Protein AF-A0A7X8BFC5-F1 (afdb_monomer_lite)

Structure (mmCIF, N/CA/C/O backbone):
data_AF-A0A7X8BFC5-F1
#
_entry.id   AF-A0A7X8BFC5-F1
#
loop_
_atom_site.group_PDB
_atom_site.id
_atom_site.type_symbol
_atom_site.label_atom_id
_atom_site.label_alt_id
_atom_site.label_comp_id
_atom_site.label_asym_id
_atom_site.label_entity_id
_atom_site.label_seq_id
_atom_site.pdbx_PDB_ins_code
_atom_site.Cartn_x
_atom_site.Cartn_y
_atom_site.Cartn_z
_atom_site.occupancy
_atom_site.B_iso_or_equiv
_atom_site.auth_seq_id
_atom_site.auth_comp_id
_atom_site.auth_asym_id
_atom_site.auth_atom_id
_atom_site.pdbx_PDB_model_num
ATOM 1 N N . MET A 1 1 ? 19.603 38.661 -36.038 1.00 38.50 1 MET A N 1
ATOM 2 C CA . MET A 1 1 ? 18.193 38.473 -35.642 1.00 38.50 1 MET A CA 1
ATOM 3 C C . MET A 1 1 ? 17.933 36.976 -35.618 1.00 38.50 1 MET A C 1
ATOM 5 O O . MET A 1 1 ? 17.903 36.375 -36.681 1.00 38.50 1 MET A O 1
ATOM 9 N N . ILE A 1 2 ? 17.882 36.360 -34.436 1.00 46.31 2 ILE A N 1
ATOM 10 C CA . ILE A 1 2 ? 17.604 34.924 -34.281 1.00 46.31 2 ILE A CA 1
ATOM 11 C C . ILE A 1 2 ? 16.114 34.820 -33.966 1.00 46.31 2 ILE A C 1
ATOM 13 O O . ILE A 1 2 ? 15.677 35.293 -32.920 1.00 46.31 2 ILE A O 1
ATOM 17 N N . GLY A 1 3 ? 15.336 34.300 -34.915 1.00 51.25 3 GLY A N 1
ATOM 18 C CA . GLY A 1 3 ? 13.912 34.051 -34.727 1.00 51.25 3 GLY A CA 1
ATOM 19 C C . GLY A 1 3 ? 13.717 32.954 -33.687 1.00 51.25 3 GLY A C 1
ATOM 20 O O . GLY A 1 3 ? 14.130 31.819 -33.900 1.00 51.25 3 GLY A O 1
ATOM 21 N N . SER A 1 4 ? 13.116 33.299 -32.553 1.00 60.28 4 SER A N 1
ATOM 22 C CA . SER A 1 4 ? 12.624 32.327 -31.581 1.00 60.28 4 SER A CA 1
ATOM 23 C C . SER A 1 4 ? 11.436 31.584 -32.194 1.00 60.28 4 SER A C 1
ATOM 25 O O . SER A 1 4 ? 10.364 32.174 -32.355 1.00 60.28 4 SER A O 1
ATOM 27 N N . GLU A 1 5 ? 11.616 30.314 -32.554 1.00 63.66 5 GLU A N 1
ATOM 28 C CA . GLU A 1 5 ? 10.493 29.466 -32.950 1.00 63.66 5 GLU A CA 1
ATOM 29 C C . GLU A 1 5 ? 9.477 29.382 -31.796 1.00 63.66 5 GLU A C 1
ATOM 31 O O . GLU A 1 5 ? 9.871 29.260 -30.628 1.00 63.66 5 GLU A O 1
ATOM 36 N N . PRO A 1 6 ? 8.165 29.465 -32.072 1.00 62.44 6 PRO A N 1
ATOM 37 C CA . PRO A 1 6 ? 7.162 29.308 -31.034 1.00 62.44 6 PRO A CA 1
ATOM 38 C C . PRO A 1 6 ? 7.191 27.863 -30.525 1.00 62.44 6 PRO A C 1
ATOM 40 O O . PRO A 1 6 ? 6.956 26.925 -31.281 1.00 62.44 6 PRO A O 1
ATOM 43 N N . ILE A 1 7 ? 7.441 27.685 -29.226 1.00 63.66 7 ILE A N 1
ATOM 44 C CA . ILE A 1 7 ? 7.294 26.406 -28.515 1.00 63.66 7 ILE A CA 1
ATOM 45 C C . ILE A 1 7 ? 5.889 25.839 -28.771 1.00 63.66 7 ILE A C 1
ATOM 47 O O . ILE A 1 7 ? 4.904 26.255 -28.155 1.00 63.66 7 ILE A O 1
ATOM 51 N N . THR A 1 8 ? 5.782 24.885 -29.696 1.00 59.97 8 THR A N 1
ATOM 52 C CA . THR A 1 8 ? 4.545 24.158 -29.994 1.00 59.97 8 THR A CA 1
ATOM 53 C C . THR A 1 8 ? 4.053 23.457 -28.732 1.00 59.97 8 THR A C 1
ATOM 55 O O . THR A 1 8 ? 4.696 22.546 -28.212 1.00 59.97 8 THR A O 1
ATOM 58 N N . LYS A 1 9 ? 2.894 23.880 -28.216 1.00 52.22 9 LYS A N 1
ATOM 59 C CA . LYS A 1 9 ? 2.244 23.251 -27.058 1.00 52.22 9 LYS A CA 1
ATOM 60 C C . LYS A 1 9 ? 1.966 21.774 -27.394 1.00 52.22 9 LYS A C 1
ATOM 62 O O . LYS A 1 9 ? 1.220 21.497 -28.331 1.00 52.22 9 LYS A O 1
ATOM 67 N N . CYS A 1 10 ? 2.531 20.824 -26.640 1.00 55.50 10 CYS A N 1
ATOM 68 C CA . CYS A 1 10 ? 2.225 19.396 -26.807 1.00 55.50 10 CYS A CA 1
ATOM 69 C C . CYS A 1 10 ? 0.702 19.160 -26.771 1.00 55.50 10 CYS A C 1
ATOM 71 O O . CYS A 1 10 ? 0.040 19.499 -25.788 1.00 55.50 10 CYS A O 1
ATOM 73 N N . ARG A 1 11 ? 0.154 18.543 -27.829 1.00 54.78 11 ARG A N 1
ATOM 74 C CA . ARG A 1 11 ? -1.294 18.392 -28.108 1.00 54.78 11 ARG A CA 1
ATOM 75 C C . ARG A 1 11 ? -2.103 17.677 -27.011 1.00 54.78 11 ARG A C 1
ATOM 77 O O . ARG A 1 11 ? -3.323 17.791 -26.967 1.00 54.78 11 ARG A O 1
ATOM 84 N N . TRP A 1 12 ? -1.435 16.967 -26.107 1.00 56.16 12 TRP A N 1
ATOM 85 C CA . TRP A 1 12 ? -2.047 16.222 -25.000 1.00 56.16 12 TRP A CA 1
ATOM 86 C C . TRP A 1 12 ? -2.281 17.069 -23.739 1.00 56.16 12 TRP A C 1
ATOM 88 O O . TRP A 1 12 ? -2.982 16.641 -22.823 1.00 56.16 12 TRP A O 1
ATOM 98 N N . LYS A 1 13 ? -1.737 18.293 -23.688 1.00 48.84 13 LYS A N 1
ATOM 99 C CA . LYS A 1 13 ? -1.886 19.217 -22.558 1.00 48.84 13 LYS A CA 1
ATOM 100 C C . LYS A 1 13 ? -3.200 19.999 -22.672 1.00 48.84 13 LYS A C 1
ATOM 102 O O . LYS A 1 13 ? -3.222 21.168 -23.039 1.00 48.84 13 LYS A O 1
ATOM 107 N N . SER A 1 14 ? -4.311 19.326 -22.386 1.00 58.66 14 SER A N 1
ATOM 108 C CA . SER A 1 14 ? -5.609 19.965 -22.137 1.00 58.66 14 SER A CA 1
ATOM 109 C C . SER A 1 14 ? -5.791 20.140 -20.629 1.00 58.66 14 SER A C 1
ATOM 111 O O . SER A 1 14 ? -5.913 19.150 -19.911 1.00 58.66 14 SER A O 1
ATOM 113 N N . ASP A 1 15 ? -5.849 21.387 -20.164 1.00 65.44 15 ASP A N 1
ATOM 114 C CA . ASP A 1 15 ? -5.749 21.796 -18.751 1.00 65.44 15 ASP A CA 1
ATOM 115 C C . ASP A 1 15 ? -6.973 21.470 -17.861 1.00 65.44 15 ASP A C 1
ATOM 117 O O . ASP A 1 15 ? -7.002 21.844 -16.690 1.00 65.44 15 ASP A O 1
ATOM 121 N N . SER A 1 16 ? -7.975 20.739 -18.361 1.00 77.31 16 SER A N 1
ATOM 122 C CA . SER A 1 16 ? -9.148 20.357 -17.562 1.00 77.31 16 SER A CA 1
ATOM 123 C C . SER A 1 16 ? -8.779 19.373 -16.442 1.00 77.31 16 SER A C 1
ATOM 125 O O . SER A 1 16 ? -8.347 18.246 -16.704 1.00 77.31 16 SER A O 1
ATOM 127 N N . LEU A 1 17 ? -9.009 19.780 -15.188 1.00 77.69 17 LEU A N 1
ATOM 128 C CA . LEU A 1 17 ? -8.875 18.935 -13.992 1.00 77.69 17 LEU A CA 1
ATOM 129 C C . LEU A 1 17 ? -9.669 17.629 -14.115 1.00 77.69 17 LEU A C 1
ATOM 131 O O . LEU A 1 17 ? -9.180 16.578 -13.708 1.00 77.69 17 LEU A O 1
ATOM 135 N N . ALA A 1 18 ? -10.839 17.672 -14.758 1.00 78.25 18 ALA A N 1
ATOM 136 C CA . ALA A 1 18 ? -11.656 16.488 -14.996 1.00 78.25 18 ALA A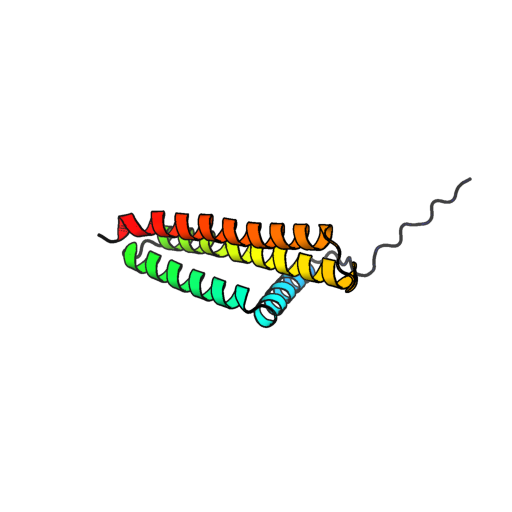 CA 1
ATOM 137 C C . ALA A 1 18 ? -10.933 15.463 -15.882 1.00 78.25 18 ALA A C 1
ATOM 139 O O . ALA A 1 18 ? -10.971 14.270 -15.600 1.00 78.25 18 ALA A O 1
ATOM 140 N N . ARG A 1 19 ? -10.203 15.911 -16.912 1.00 74.81 19 ARG A N 1
ATOM 141 C CA . ARG A 1 19 ? -9.423 15.005 -17.769 1.00 74.81 19 ARG A CA 1
ATOM 142 C C . ARG A 1 19 ? -8.239 14.399 -17.019 1.00 74.81 19 ARG A C 1
ATOM 144 O O . ARG A 1 19 ? -7.964 13.220 -17.195 1.00 74.81 19 ARG A O 1
ATOM 151 N N . LYS A 1 20 ? -7.572 15.175 -16.156 1.00 79.94 20 LYS A N 1
ATOM 152 C CA . LYS A 1 20 ? -6.504 14.654 -15.285 1.00 79.94 20 LYS A CA 1
ATOM 153 C C . LYS A 1 20 ? -7.043 13.579 -14.338 1.00 79.94 20 LYS A C 1
ATOM 155 O O . LYS A 1 20 ? -6.447 12.516 -14.250 1.00 79.94 20 LYS A O 1
ATOM 160 N N . PHE A 1 21 ? -8.201 13.818 -13.724 1.00 80.31 21 PHE A N 1
ATOM 161 C CA . PHE A 1 21 ? -8.860 12.854 -12.842 1.00 80.31 21 PHE A CA 1
ATOM 162 C C . PHE A 1 21 ? -9.279 11.571 -13.578 1.00 80.31 21 PHE A C 1
ATOM 164 O O . PHE A 1 21 ? -8.976 10.473 -13.121 1.00 80.31 21 PHE A O 1
ATOM 171 N N . VAL A 1 22 ? -9.897 11.694 -14.759 1.00 79.94 22 VAL A N 1
ATOM 172 C CA . VAL A 1 22 ? -10.257 10.541 -15.606 1.00 79.94 22 VAL A CA 1
ATOM 173 C C . VAL A 1 22 ? -9.015 9.759 -16.039 1.00 79.94 22 VAL A C 1
ATOM 175 O O . VAL A 1 22 ? -9.029 8.532 -16.014 1.00 79.94 22 VAL A O 1
ATOM 178 N N . ASN A 1 23 ? -7.920 10.442 -16.379 1.00 78.38 23 ASN A N 1
ATOM 179 C CA . ASN A 1 23 ? -6.659 9.780 -16.709 1.00 78.38 23 ASN A CA 1
ATOM 180 C C . ASN A 1 23 ? -6.077 9.024 -15.505 1.00 78.38 23 ASN A C 1
ATOM 182 O O . ASN A 1 23 ? -5.631 7.894 -15.678 1.00 78.38 23 ASN A O 1
ATOM 186 N N . SER A 1 24 ? -6.120 9.597 -14.297 1.00 79.75 24 SER A N 1
ATOM 187 C CA . SER A 1 24 ? -5.706 8.908 -13.067 1.00 79.75 24 SER A CA 1
ATOM 188 C C . SER A 1 24 ? -6.558 7.666 -12.787 1.00 79.75 24 SER A C 1
ATOM 190 O O . SER A 1 24 ? -6.007 6.614 -12.477 1.00 79.75 24 SER A O 1
ATOM 192 N N . LEU A 1 25 ? -7.884 7.755 -12.950 1.00 76.94 25 LEU A N 1
ATOM 193 C CA . LEU A 1 25 ? -8.791 6.611 -12.791 1.00 76.94 25 LEU A CA 1
ATOM 194 C C . LEU A 1 25 ? -8.529 5.515 -13.828 1.00 76.94 25 LEU A C 1
ATOM 196 O O . LEU A 1 25 ? -8.534 4.335 -13.490 1.00 76.94 25 LEU A O 1
ATOM 200 N N . ASN A 1 26 ? -8.274 5.897 -15.080 1.00 78.94 26 ASN A N 1
ATOM 201 C CA . ASN A 1 26 ? -7.901 4.949 -16.124 1.00 78.94 26 ASN A CA 1
ATOM 202 C C . ASN A 1 26 ? -6.555 4.287 -15.818 1.00 78.94 26 ASN A C 1
ATOM 204 O O . ASN A 1 26 ? -6.442 3.079 -15.980 1.00 78.94 26 ASN A O 1
ATOM 208 N N . GLY A 1 27 ? -5.568 5.042 -15.326 1.00 75.88 27 GLY A N 1
ATOM 209 C CA . GLY A 1 27 ? -4.284 4.496 -14.882 1.00 75.88 27 GLY A CA 1
ATOM 210 C C . GLY A 1 27 ? -4.450 3.473 -13.759 1.00 75.88 27 GLY A C 1
ATOM 211 O O . GLY A 1 27 ? -3.932 2.365 -13.866 1.00 75.88 27 GLY A O 1
ATOM 212 N N . LEU A 1 28 ? -5.251 3.799 -12.739 1.00 73.19 28 LEU A N 1
ATOM 213 C CA . LEU A 1 28 ? -5.556 2.886 -11.636 1.00 73.19 28 LEU A CA 1
ATOM 214 C C . LEU A 1 28 ? -6.283 1.626 -12.124 1.00 73.19 28 LEU A C 1
ATOM 216 O O . LEU A 1 28 ? -5.942 0.522 -11.712 1.00 73.19 28 LEU A O 1
ATOM 220 N N . ARG A 1 29 ? -7.251 1.777 -13.037 1.00 75.19 29 ARG A N 1
ATOM 221 C CA . ARG A 1 29 ? -7.968 0.650 -13.641 1.00 75.19 29 ARG A CA 1
ATOM 222 C C . ARG A 1 29 ? -7.018 -0.254 -14.421 1.00 75.19 29 ARG A C 1
ATOM 224 O O . ARG A 1 29 ? -7.046 -1.460 -14.220 1.00 75.19 29 ARG A O 1
ATOM 231 N N . THR A 1 30 ? -6.193 0.306 -15.300 1.00 72.81 30 THR A N 1
ATOM 232 C CA . THR A 1 30 ? -5.234 -0.471 -16.094 1.00 72.81 30 THR A CA 1
ATOM 233 C C . THR A 1 30 ? -4.271 -1.224 -15.187 1.00 72.81 30 THR A C 1
ATOM 235 O O . THR A 1 30 ? -4.129 -2.431 -15.344 1.00 72.81 30 THR A O 1
ATOM 238 N N . ALA A 1 31 ? -3.693 -0.551 -14.190 1.00 69.69 31 ALA A N 1
ATOM 239 C CA . ALA A 1 31 ? -2.790 -1.183 -13.237 1.00 69.69 31 ALA A CA 1
ATOM 240 C C . ALA A 1 31 ? -3.484 -2.333 -12.478 1.00 69.69 31 ALA A C 1
ATOM 242 O O . ALA A 1 31 ? -2.941 -3.428 -12.398 1.00 69.69 31 ALA A O 1
ATOM 243 N N . PHE A 1 32 ? -4.731 -2.142 -12.030 1.00 65.75 32 PHE A N 1
ATOM 244 C CA . PHE A 1 32 ? -5.509 -3.175 -11.331 1.00 65.75 32 PHE A CA 1
ATOM 245 C C . PHE A 1 32 ? -5.778 -4.437 -12.172 1.00 65.75 32 PHE A C 1
ATOM 247 O O . PHE A 1 32 ? -5.882 -5.529 -11.620 1.00 65.75 32 PHE A O 1
ATOM 254 N N . PHE A 1 33 ? -5.921 -4.306 -13.495 1.00 60.72 33 PHE A N 1
ATOM 255 C CA . PHE A 1 33 ? -6.169 -5.447 -14.386 1.00 60.72 33 PHE A CA 1
ATOM 256 C C . PHE A 1 33 ? -4.896 -6.071 -14.963 1.00 60.72 33 PHE A C 1
ATOM 258 O O . PHE A 1 33 ? -4.930 -7.242 -15.336 1.00 60.72 33 PHE A O 1
ATOM 265 N N . MET A 1 34 ? -3.802 -5.313 -15.070 1.00 64.19 34 MET A N 1
ATOM 266 C CA . MET A 1 34 ? -2.531 -5.827 -15.585 1.00 64.19 34 MET A CA 1
ATOM 267 C C . MET A 1 34 ? -1.696 -6.495 -14.492 1.00 64.19 34 MET A C 1
ATOM 269 O O . MET A 1 34 ? -1.073 -7.517 -14.760 1.00 64.19 34 MET A O 1
ATOM 273 N N . GLU A 1 35 ? -1.748 -5.984 -13.258 1.00 67.81 35 GLU A N 1
ATOM 274 C CA . GLU A 1 35 ? -0.889 -6.446 -12.171 1.00 67.81 35 GLU A CA 1
ATOM 275 C C . GLU A 1 35 ? -1.648 -7.232 -11.105 1.00 67.81 35 GLU A C 1
ATOM 277 O O . GLU A 1 35 ? -2.506 -6.718 -10.382 1.00 67.81 35 GLU A O 1
ATOM 282 N N . THR A 1 36 ? -1.262 -8.499 -10.931 1.00 73.31 36 THR A N 1
ATOM 283 C CA . THR A 1 36 ? -1.794 -9.338 -9.842 1.00 73.31 36 THR A CA 1
ATOM 284 C C . THR A 1 36 ? -1.394 -8.826 -8.453 1.00 73.31 36 THR A C 1
ATOM 286 O O . THR A 1 36 ? -2.080 -9.127 -7.471 1.00 73.31 36 THR A O 1
ATOM 289 N N . ALA A 1 37 ? -0.318 -8.039 -8.358 1.00 73.38 37 ALA A N 1
ATOM 290 C CA . ALA A 1 37 ? 0.179 -7.460 -7.115 1.00 73.38 37 ALA A CA 1
ATOM 291 C C . ALA A 1 37 ? -0.808 -6.449 -6.509 1.00 73.38 37 ALA A C 1
ATOM 293 O O . ALA A 1 37 ? -1.155 -6.564 -5.335 1.00 73.38 37 ALA A O 1
ATOM 294 N N . ILE A 1 38 ? -1.384 -5.556 -7.321 1.00 75.00 38 ILE A N 1
ATOM 295 C CA . ILE A 1 38 ? -2.349 -4.548 -6.850 1.00 75.00 38 ILE A CA 1
ATOM 296 C C . ILE A 1 38 ? -3.617 -5.210 -6.294 1.00 75.00 38 ILE A C 1
ATOM 298 O O . ILE A 1 38 ? -4.148 -4.789 -5.263 1.00 75.00 38 ILE A O 1
ATOM 302 N N . ALA A 1 39 ? -4.089 -6.288 -6.926 1.00 80.19 39 ALA A N 1
ATOM 303 C CA . ALA A 1 39 ? -5.215 -7.060 -6.409 1.00 80.19 39 ALA A CA 1
ATOM 304 C C . ALA A 1 39 ? -4.897 -7.676 -5.033 1.00 80.19 39 ALA A C 1
ATOM 306 O O . ALA A 1 39 ? -5.718 -7.593 -4.116 1.00 80.19 39 ALA A O 1
ATOM 307 N N . ARG A 1 40 ? -3.694 -8.238 -4.853 1.00 83.88 40 ARG A N 1
ATOM 308 C CA . ARG A 1 40 ? -3.251 -8.799 -3.564 1.00 83.88 40 ARG A CA 1
ATOM 309 C C . ARG A 1 40 ? -3.178 -7.732 -2.479 1.00 83.88 40 ARG A C 1
ATOM 311 O O . ARG A 1 40 ? -3.729 -7.931 -1.399 1.00 83.88 40 ARG A O 1
ATOM 318 N N . GLU A 1 41 ? -2.573 -6.591 -2.777 1.00 85.44 41 GLU A N 1
ATOM 319 C CA . GLU A 1 41 ? -2.473 -5.490 -1.821 1.00 85.44 41 GLU A CA 1
ATOM 320 C C . GLU A 1 41 ? -3.845 -4.914 -1.464 1.00 85.44 41 GLU A C 1
ATOM 322 O O . GLU A 1 41 ? -4.092 -4.596 -0.302 1.00 85.44 41 GLU A O 1
ATOM 327 N N . SER A 1 42 ? -4.778 -4.863 -2.423 1.00 85.56 42 SER A N 1
ATOM 328 C CA . SER A 1 42 ? -6.161 -4.438 -2.167 1.00 85.56 42 SER A CA 1
ATOM 329 C C . SER A 1 42 ? -6.891 -5.379 -1.220 1.00 85.56 42 SER A C 1
ATOM 331 O O . SER A 1 42 ? -7.545 -4.924 -0.281 1.00 85.56 42 SER A O 1
ATOM 333 N N . ALA A 1 43 ? -6.716 -6.689 -1.403 1.00 87.94 43 ALA A N 1
ATOM 334 C CA . ALA A 1 43 ? -7.281 -7.686 -0.510 1.00 87.94 43 ALA A CA 1
ATOM 335 C C . ALA A 1 43 ? -6.684 -7.558 0.901 1.00 87.94 43 ALA A C 1
ATOM 337 O O . ALA A 1 43 ? -7.432 -7.533 1.878 1.00 87.94 43 ALA A O 1
ATOM 338 N N . CYS A 1 44 ? -5.362 -7.397 1.019 1.00 88.62 44 CYS A N 1
ATOM 339 C CA . CYS A 1 44 ? -4.702 -7.171 2.306 1.00 88.62 44 CYS A CA 1
ATOM 340 C C . CYS A 1 44 ? -5.185 -5.887 2.994 1.00 88.62 44 CYS A C 1
ATOM 342 O O . CYS A 1 44 ? -5.472 -5.917 4.190 1.00 88.62 44 CYS A O 1
ATOM 344 N N . ALA A 1 45 ? -5.340 -4.786 2.253 1.00 90.44 45 ALA A N 1
ATOM 345 C CA . ALA A 1 45 ? -5.858 -3.528 2.782 1.00 90.44 45 ALA A CA 1
ATOM 346 C C . ALA A 1 45 ? -7.276 -3.682 3.349 1.00 90.44 45 ALA A C 1
ATOM 348 O O . ALA A 1 45 ? -7.562 -3.211 4.454 1.00 90.44 45 ALA A O 1
ATOM 349 N N . VAL A 1 46 ? -8.156 -4.384 2.627 1.00 92.62 46 VAL A N 1
ATOM 350 C CA . VAL A 1 46 ? -9.522 -4.678 3.085 1.00 92.62 46 VAL A CA 1
ATOM 351 C C . VAL A 1 46 ? -9.492 -5.528 4.354 1.00 92.62 46 VAL A C 1
ATOM 353 O O . VAL A 1 46 ? -10.124 -5.163 5.344 1.00 92.62 46 VAL A O 1
ATOM 356 N N . VAL A 1 47 ? -8.715 -6.615 4.366 1.00 94.00 47 VAL A N 1
ATOM 357 C CA . VAL A 1 47 ? -8.608 -7.518 5.524 1.00 94.00 47 VAL A CA 1
ATOM 358 C C . VAL A 1 47 ? -8.091 -6.781 6.761 1.00 94.00 47 VAL A C 1
ATOM 360 O O . VAL A 1 47 ? -8.711 -6.868 7.820 1.00 94.00 47 VAL A O 1
ATOM 363 N N . LEU A 1 48 ? -7.004 -6.013 6.641 1.00 92.38 48 LEU A N 1
ATOM 364 C CA . LEU A 1 48 ? -6.443 -5.240 7.755 1.00 92.38 48 LEU A CA 1
ATOM 365 C C . LEU A 1 48 ? -7.425 -4.188 8.274 1.00 92.38 48 LEU A C 1
ATOM 367 O O . LEU A 1 48 ? -7.566 -4.026 9.485 1.00 92.38 48 LEU A O 1
ATOM 371 N N . THR A 1 49 ? -8.146 -3.510 7.381 1.00 92.31 49 THR A N 1
ATOM 372 C CA . THR A 1 49 ? -9.154 -2.513 7.769 1.00 92.31 49 THR A CA 1
ATOM 373 C C . THR A 1 49 ? -10.324 -3.160 8.515 1.00 92.31 49 THR A C 1
ATOM 375 O O . THR A 1 49 ? -10.751 -2.652 9.552 1.00 92.31 49 THR A O 1
ATOM 378 N N . CYS A 1 50 ? -10.817 -4.313 8.050 1.00 93.19 50 CYS A N 1
ATOM 379 C CA . CYS A 1 50 ? -11.856 -5.073 8.748 1.00 93.19 50 CYS A CA 1
ATOM 380 C C . CYS A 1 50 ? -11.383 -5.562 10.126 1.00 93.19 50 CYS A C 1
ATOM 382 O O . CYS A 1 50 ? -12.125 -5.450 11.103 1.00 93.19 50 CYS A O 1
ATOM 384 N N . LEU A 1 51 ? -10.142 -6.047 10.226 1.00 93.25 51 LEU A N 1
ATOM 385 C CA . LEU A 1 51 ? -9.535 -6.439 11.501 1.00 93.25 51 LEU A CA 1
ATOM 386 C C . LEU A 1 51 ? -9.409 -5.253 12.461 1.00 93.25 51 LEU A C 1
ATOM 388 O O . LEU A 1 51 ? -9.679 -5.403 13.649 1.00 93.25 51 LEU A O 1
ATOM 392 N N . ALA A 1 52 ? -9.053 -4.073 11.956 1.00 92.81 52 ALA A N 1
ATOM 393 C CA . ALA A 1 52 ? -8.969 -2.853 12.749 1.00 92.81 52 ALA A CA 1
ATOM 394 C C . ALA A 1 52 ? -10.336 -2.398 13.277 1.00 92.81 52 ALA A C 1
ATOM 396 O O . ALA A 1 52 ? -10.435 -2.029 14.445 1.00 92.81 52 ALA A O 1
ATOM 397 N N . LEU A 1 53 ? -11.397 -2.473 12.463 1.00 93.31 53 LEU A N 1
ATOM 398 C CA . LEU A 1 53 ? -12.769 -2.196 12.913 1.00 93.31 53 LEU A CA 1
ATOM 399 C C . LEU A 1 53 ? -13.211 -3.162 14.016 1.00 93.31 53 LEU A C 1
ATOM 401 O O . LEU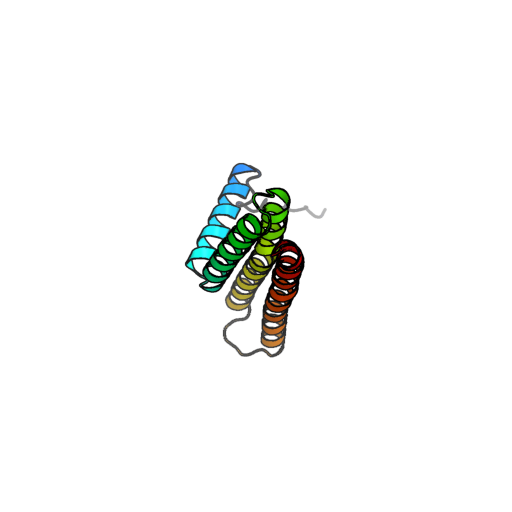 A 1 53 ? -13.812 -2.737 15.005 1.00 93.31 53 LEU A O 1
ATOM 405 N N . TYR A 1 54 ? -12.902 -4.449 13.842 1.00 92.94 54 TYR A N 1
ATOM 406 C CA . TYR A 1 54 ? -13.244 -5.492 14.803 1.00 92.94 54 TYR A CA 1
ATOM 407 C C . TYR A 1 54 ? -12.493 -5.310 16.130 1.00 92.94 54 TYR A C 1
ATOM 409 O O . TYR A 1 54 ? -13.120 -5.235 17.185 1.00 92.94 54 TYR A O 1
ATOM 417 N N . ALA A 1 55 ? -11.165 -5.164 16.081 1.00 91.69 55 ALA A N 1
ATOM 418 C CA . ALA A 1 55 ? -10.327 -4.966 17.264 1.00 91.69 55 ALA A CA 1
ATOM 419 C C . ALA A 1 55 ? -10.633 -3.638 17.973 1.00 91.69 55 ALA A C 1
ATOM 421 O O . ALA A 1 55 ? -10.726 -3.583 19.192 1.00 91.69 55 ALA A O 1
ATOM 422 N N . GLY A 1 56 ? -10.870 -2.566 17.215 1.00 90.81 56 GLY A N 1
ATOM 423 C CA . GLY A 1 56 ? -11.222 -1.254 17.756 1.00 90.81 56 GLY A CA 1
ATOM 424 C C . GLY A 1 56 ? -12.626 -1.160 18.353 1.00 90.81 56 GLY A C 1
ATOM 425 O O . GLY A 1 56 ? -13.021 -0.066 18.742 1.00 90.81 56 GLY A O 1
ATOM 426 N N . ARG A 1 57 ? -13.411 -2.252 18.388 1.00 90.94 57 ARG A N 1
ATOM 427 C CA . ARG A 1 57 ? -14.810 -2.273 18.862 1.00 90.94 57 ARG A CA 1
ATOM 428 C C . ARG A 1 57 ? -15.670 -1.158 18.242 1.00 90.94 57 ARG A C 1
ATOM 430 O O . ARG A 1 57 ? -16.512 -0.566 18.912 1.00 90.94 57 ARG A O 1
ATOM 437 N N . GLY A 1 58 ? -15.451 -0.870 16.958 1.00 82.94 58 GLY A N 1
ATOM 438 C CA . GLY A 1 58 ? -16.137 0.209 16.242 1.00 82.94 58 GLY A CA 1
ATOM 439 C C . GLY A 1 58 ? -15.426 1.569 16.245 1.00 82.94 58 GLY A C 1
ATOM 440 O O . GLY A 1 58 ? -16.015 2.538 15.768 1.00 82.94 58 GLY A O 1
ATOM 441 N N . ASP A 1 59 ? -14.177 1.670 16.718 1.00 91.69 59 ASP A N 1
ATOM 442 C CA . ASP A 1 59 ? -13.361 2.879 16.543 1.00 91.69 59 ASP A CA 1
ATOM 443 C C . ASP A 1 59 ? -13.045 3.121 15.058 1.00 91.69 59 ASP A C 1
ATOM 445 O O . ASP A 1 59 ? -12.128 2.543 14.461 1.00 91.69 59 ASP A O 1
ATOM 449 N N . PHE A 1 60 ? -13.816 4.033 14.468 1.00 92.75 60 PHE A N 1
ATOM 450 C CA . PHE A 1 60 ? -13.640 4.480 13.095 1.00 92.75 60 PHE A CA 1
ATOM 451 C C . PHE A 1 60 ? -12.235 5.037 12.834 1.00 92.75 60 PHE A C 1
ATOM 453 O O . PHE A 1 60 ? -11.679 4.810 11.761 1.00 92.75 60 PHE A O 1
ATOM 460 N N . TRP A 1 61 ? -11.630 5.745 13.792 1.00 94.75 61 TRP A N 1
ATOM 461 C CA . TRP A 1 61 ? -10.333 6.386 13.584 1.00 94.75 61 TRP A CA 1
ATOM 462 C C . TRP A 1 61 ? -9.193 5.377 13.531 1.00 94.75 61 TRP A C 1
ATOM 464 O O . TRP A 1 61 ? -8.253 5.577 12.759 1.00 94.75 61 TRP A O 1
ATOM 474 N N . LEU A 1 62 ? -9.271 4.289 14.301 1.00 93.88 62 LEU A N 1
ATOM 475 C CA . LEU A 1 62 ? -8.320 3.185 14.194 1.00 93.88 62 LEU A CA 1
ATOM 476 C C . LEU A 1 62 ? -8.381 2.557 12.797 1.00 93.88 62 LEU A C 1
ATOM 478 O O . LEU A 1 62 ? -7.356 2.446 12.122 1.00 93.88 62 LEU A O 1
ATOM 482 N N . ALA A 1 63 ? -9.586 2.213 12.341 1.00 94.06 63 ALA A N 1
ATOM 483 C CA . ALA A 1 63 ? -9.790 1.632 11.020 1.00 94.06 63 ALA A CA 1
ATOM 484 C C . ALA A 1 63 ? -9.365 2.571 9.890 1.00 94.06 63 ALA A C 1
ATOM 486 O O . ALA A 1 63 ? -8.710 2.137 8.947 1.00 94.06 63 ALA A O 1
ATOM 487 N N . PHE A 1 64 ? -9.666 3.865 10.005 1.00 95.44 64 PHE A N 1
ATOM 488 C CA . PHE A 1 64 ? -9.275 4.865 9.018 1.00 95.44 64 PHE A CA 1
ATOM 489 C C . PHE A 1 64 ? -7.749 5.002 8.905 1.00 95.44 64 PHE A C 1
ATOM 491 O O . PHE A 1 64 ? -7.220 5.049 7.797 1.00 95.44 64 PHE A O 1
ATOM 498 N N . ARG A 1 65 ? -7.014 4.998 10.028 1.00 96.56 65 ARG A N 1
ATOM 499 C CA . ARG A 1 65 ? -5.537 5.022 10.017 1.00 96.56 65 ARG A CA 1
ATOM 500 C C . ARG A 1 65 ? -4.958 3.773 9.358 1.00 96.56 65 ARG A C 1
ATOM 502 O O . ARG A 1 65 ? -4.052 3.890 8.539 1.00 96.56 65 ARG A O 1
ATOM 509 N N . VAL A 1 66 ? -5.490 2.595 9.689 1.00 95.94 66 VAL A N 1
ATOM 510 C CA . VAL A 1 66 ? -5.060 1.322 9.089 1.00 95.94 66 VAL A CA 1
ATOM 511 C C . VAL A 1 66 ? -5.360 1.286 7.591 1.00 95.94 66 VAL A C 1
ATOM 513 O O . VAL A 1 66 ? -4.504 0.874 6.808 1.00 95.94 66 VAL A O 1
ATOM 516 N N . PHE A 1 67 ? -6.527 1.782 7.180 1.00 95.00 67 PHE A N 1
ATOM 517 C CA . PHE A 1 67 ? -6.889 1.919 5.774 1.00 95.00 67 PHE A CA 1
ATOM 518 C C . PHE A 1 67 ? -5.891 2.812 5.029 1.00 95.00 67 PHE A C 1
ATOM 520 O O . PHE A 1 67 ? -5.319 2.376 4.034 1.00 95.00 67 PHE A O 1
ATOM 527 N N . LEU A 1 68 ? -5.611 4.018 5.541 1.00 95.94 68 LEU A N 1
ATOM 528 C CA . LEU A 1 68 ? -4.651 4.939 4.923 1.00 95.94 68 LEU A CA 1
ATOM 529 C C . LEU A 1 68 ? -3.240 4.347 4.831 1.00 95.94 68 LEU A C 1
ATOM 531 O O . LEU A 1 68 ? -2.598 4.476 3.791 1.00 95.94 68 LEU A O 1
ATOM 535 N N . LEU A 1 69 ? -2.767 3.676 5.887 1.00 95.75 69 LEU A N 1
ATOM 536 C CA . LEU A 1 69 ? -1.477 2.983 5.862 1.00 95.75 69 LEU A CA 1
ATOM 537 C C . LEU A 1 69 ? -1.447 1.919 4.766 1.00 95.75 69 LEU A C 1
ATOM 539 O O . LEU A 1 69 ? -0.462 1.821 4.036 1.00 95.75 69 LEU A O 1
ATOM 543 N N . SER A 1 70 ? -2.532 1.162 4.603 1.00 93.06 70 SER A N 1
ATOM 544 C CA . SER A 1 70 ? -2.624 0.081 3.616 1.00 93.06 70 SER A CA 1
ATOM 545 C C . SER A 1 70 ? -2.615 0.567 2.159 1.00 93.06 70 SER A C 1
ATOM 547 O O . SER A 1 70 ? -2.371 -0.236 1.264 1.00 93.06 70 SER A O 1
ATOM 549 N N . LEU A 1 71 ? -2.830 1.865 1.905 1.00 92.56 71 LEU A N 1
ATOM 550 C CA . LEU A 1 71 ? -2.704 2.464 0.568 1.00 92.56 71 LEU A CA 1
ATOM 551 C C . LEU A 1 71 ? -1.250 2.755 0.169 1.00 92.56 71 LEU A C 1
ATOM 553 O O . LEU A 1 71 ? -0.961 2.901 -1.015 1.00 92.56 71 LEU A O 1
ATOM 557 N N . VAL A 1 72 ? -0.331 2.859 1.132 1.00 94.62 72 VAL A N 1
ATOM 558 C CA . VAL A 1 72 ? 1.088 3.152 0.870 1.00 94.62 72 VAL A CA 1
ATOM 559 C C . VAL A 1 72 ? 1.741 2.128 -0.069 1.00 94.62 72 VAL A C 1
ATOM 561 O O . VAL A 1 72 ? 2.302 2.570 -1.071 1.00 94.62 72 VAL A O 1
ATOM 564 N N . PRO A 1 73 ? 1.672 0.802 0.181 1.00 92.75 73 PRO A N 1
ATOM 565 C CA . PRO A 1 73 ? 2.267 -0.180 -0.725 1.00 92.75 73 PRO A CA 1
ATOM 566 C C . PRO A 1 73 ? 1.677 -0.089 -2.137 1.00 92.75 73 PRO A C 1
ATOM 568 O O . PRO A 1 73 ? 2.453 -0.042 -3.082 1.00 92.75 73 PRO A O 1
ATOM 571 N N . MET A 1 74 ? 0.366 0.157 -2.278 1.00 90.31 74 MET A N 1
ATOM 572 C CA . MET A 1 74 ? -0.257 0.335 -3.598 1.00 90.31 74 MET A CA 1
ATOM 573 C C . MET A 1 74 ? 0.343 1.492 -4.379 1.00 90.31 74 MET A C 1
ATOM 575 O O . MET A 1 74 ? 0.578 1.379 -5.577 1.00 90.31 74 MET A O 1
ATOM 579 N N . VAL A 1 75 ? 0.570 2.632 -3.723 1.00 92.25 75 VAL A N 1
ATOM 580 C CA . VAL A 1 75 ? 1.177 3.792 -4.385 1.00 92.25 75 VAL A CA 1
ATOM 581 C C . VAL A 1 75 ? 2.571 3.437 -4.896 1.00 92.25 75 VAL A C 1
ATOM 583 O O . VAL A 1 75 ? 2.912 3.795 -6.022 1.00 92.25 75 VAL A O 1
ATOM 586 N N . ILE A 1 76 ? 3.360 2.728 -4.089 1.00 94.50 76 ILE A N 1
ATOM 587 C CA . ILE A 1 76 ? 4.715 2.324 -4.466 1.00 94.50 76 ILE A CA 1
ATOM 588 C C . ILE A 1 76 ? 4.694 1.253 -5.563 1.00 94.50 76 ILE A C 1
ATOM 590 O O . ILE A 1 76 ? 5.493 1.346 -6.489 1.00 94.50 76 ILE A O 1
ATOM 594 N N . GLU A 1 77 ? 3.744 0.320 -5.534 1.00 91.44 77 GLU A N 1
ATOM 595 C CA . GLU A 1 77 ? 3.552 -0.694 -6.573 1.00 91.44 77 GLU A CA 1
ATOM 596 C C . GLU A 1 77 ? 3.158 -0.059 -7.913 1.00 91.44 77 GLU A C 1
ATOM 598 O O . GLU A 1 77 ? 3.763 -0.349 -8.940 1.00 91.44 77 GLU A O 1
ATOM 603 N N . LEU A 1 78 ? 2.228 0.907 -7.915 1.00 89.94 78 LEU A N 1
ATOM 604 C CA . LEU A 1 78 ? 1.888 1.665 -9.124 1.00 89.94 78 LEU A CA 1
ATOM 605 C C . LEU A 1 78 ? 3.111 2.395 -9.703 1.00 89.94 78 LEU A C 1
ATOM 607 O O . LEU A 1 78 ? 3.273 2.452 -10.925 1.00 89.94 78 LEU A O 1
ATOM 611 N N . ILE A 1 79 ? 3.964 2.964 -8.842 1.00 91.81 79 ILE A N 1
ATOM 612 C CA . ILE A 1 79 ? 5.215 3.601 -9.268 1.00 91.81 79 ILE A CA 1
ATOM 613 C C . ILE A 1 79 ? 6.162 2.552 -9.861 1.00 91.81 79 ILE A C 1
ATOM 615 O O . ILE A 1 79 ? 6.675 2.787 -10.957 1.00 91.81 79 ILE A O 1
ATOM 619 N N . ASN A 1 80 ? 6.343 1.406 -9.193 1.00 92.44 80 ASN A N 1
ATOM 620 C CA . ASN A 1 80 ? 7.164 0.289 -9.664 1.00 92.44 80 ASN A CA 1
ATOM 621 C C . ASN A 1 80 ? 6.737 -0.147 -11.072 1.00 92.44 80 ASN A C 1
ATOM 623 O O . ASN A 1 80 ? 7.520 -0.017 -12.010 1.00 92.44 80 ASN A O 1
ATOM 627 N N . THR A 1 81 ? 5.467 -0.517 -11.257 1.00 89.12 81 THR A N 1
ATOM 628 C CA . THR A 1 81 ? 4.926 -0.939 -12.558 1.00 89.12 81 THR A CA 1
ATOM 629 C C . THR A 1 81 ? 5.085 0.145 -13.624 1.00 89.12 81 THR A C 1
ATOM 631 O O . THR A 1 81 ? 5.457 -0.138 -14.761 1.00 89.12 81 THR A O 1
ATOM 634 N N . SER A 1 82 ? 4.832 1.416 -13.286 1.00 89.56 82 SER A N 1
ATOM 635 C CA . SER A 1 82 ? 4.972 2.510 -14.257 1.00 89.56 82 SER A CA 1
ATOM 636 C C . SER A 1 82 ? 6.413 2.692 -14.744 1.00 89.56 82 SER A C 1
ATOM 638 O O . SER A 1 82 ? 6.631 3.001 -15.918 1.00 89.56 82 SER A O 1
ATOM 640 N N . LEU A 1 83 ? 7.393 2.481 -13.862 1.00 90.94 83 LEU A N 1
ATOM 641 C CA . LEU A 1 83 ? 8.809 2.585 -14.189 1.00 90.94 83 LEU A CA 1
ATOM 642 C C . LEU A 1 83 ? 9.315 1.337 -14.909 1.00 90.94 83 LEU A C 1
ATOM 644 O O . LEU A 1 83 ? 10.097 1.480 -15.843 1.00 90.94 83 LEU A O 1
ATOM 648 N N . GLU A 1 84 ? 8.830 0.146 -14.563 1.00 89.38 84 GLU A N 1
ATOM 649 C CA . GLU A 1 84 ? 9.114 -1.077 -15.320 1.00 89.38 84 GLU A CA 1
ATOM 650 C C . GLU A 1 84 ? 8.633 -0.957 -16.771 1.00 89.38 84 GLU A C 1
ATOM 652 O O . GLU A 1 84 ? 9.422 -1.161 -17.692 1.00 89.38 84 GLU A O 1
ATOM 657 N N . LEU A 1 85 ? 7.397 -0.492 -16.992 1.00 88.44 85 LEU A N 1
ATOM 658 C CA . LEU A 1 85 ? 6.866 -0.232 -18.337 1.00 88.44 85 LEU A CA 1
ATOM 659 C C . LEU A 1 85 ? 7.670 0.839 -19.094 1.00 88.44 85 LEU A C 1
ATOM 661 O O . LEU A 1 85 ? 7.868 0.744 -20.311 1.00 88.44 85 LEU A O 1
ATOM 665 N N . LEU A 1 86 ? 8.138 1.879 -18.397 1.00 89.81 86 LEU A N 1
ATOM 666 C CA . LEU A 1 86 ? 8.981 2.917 -18.993 1.00 89.81 86 LEU A CA 1
ATOM 667 C C . LEU A 1 86 ? 10.340 2.352 -19.428 1.00 89.81 86 LEU A C 1
ATOM 669 O O . LEU A 1 86 ? 10.784 2.620 -20.543 1.00 89.81 86 LEU A O 1
ATOM 673 N N . ILE A 1 87 ? 10.980 1.564 -18.566 1.00 89.44 87 ILE A N 1
ATOM 674 C CA . ILE A 1 87 ? 12.269 0.923 -18.833 1.00 89.44 87 ILE A CA 1
ATOM 675 C C . ILE A 1 87 ? 12.139 -0.041 -20.016 1.00 89.44 87 ILE A C 1
ATOM 677 O O . ILE A 1 87 ? 12.907 0.062 -20.974 1.00 89.44 87 ILE A O 1
ATOM 681 N N . ASP A 1 88 ? 11.133 -0.916 -19.993 1.00 86.50 88 ASP A N 1
ATOM 682 C CA . ASP A 1 88 ? 10.928 -1.944 -21.017 1.00 86.50 88 ASP A CA 1
ATOM 683 C C . ASP A 1 88 ? 10.600 -1.340 -22.392 1.00 86.50 88 ASP A C 1
ATOM 685 O O . ASP A 1 88 ? 10.993 -1.883 -23.424 1.00 86.50 88 ASP A O 1
ATOM 689 N N . SER A 1 89 ? 9.939 -0.178 -22.425 1.00 87.56 89 SER A N 1
ATOM 690 C CA . SER A 1 89 ? 9.637 0.527 -23.678 1.00 87.56 89 SER A CA 1
ATOM 691 C C . SER A 1 89 ? 10.817 1.305 -24.276 1.00 87.56 89 SER A C 1
ATOM 693 O O . SER A 1 89 ? 10.767 1.620 -25.465 1.00 87.56 89 SER A O 1
ATOM 695 N N . HIS A 1 90 ? 11.866 1.620 -23.502 1.00 82.81 90 HIS A N 1
ATOM 696 C CA . HIS A 1 90 ? 12.958 2.505 -23.945 1.00 82.81 90 HIS A CA 1
ATOM 697 C C . HIS A 1 90 ? 14.327 1.829 -24.053 1.00 82.81 90 HIS A C 1
ATOM 699 O O . HIS A 1 90 ? 15.127 2.240 -24.890 1.00 82.81 90 HIS A O 1
ATOM 705 N N . VAL A 1 91 ? 14.626 0.831 -23.217 1.00 78.69 91 VAL A N 1
ATOM 706 C CA . VAL A 1 91 ? 15.985 0.265 -23.123 1.00 78.69 91 VAL A CA 1
ATOM 707 C C . VAL A 1 91 ? 16.167 -0.994 -23.990 1.00 78.69 91 VAL A C 1
ATOM 709 O O . VAL A 1 91 ? 17.291 -1.422 -24.234 1.00 78.69 91 VAL A O 1
ATOM 712 N N . GLY A 1 92 ? 15.086 -1.529 -24.569 1.00 65.31 92 GLY A N 1
ATOM 713 C CA . GLY A 1 92 ? 15.129 -2.737 -25.400 1.00 65.31 92 GLY A CA 1
ATOM 714 C C . GLY A 1 92 ? 15.371 -4.013 -24.582 1.00 65.31 92 GLY A C 1
ATOM 715 O O . GLY A 1 92 ? 15.466 -3.981 -23.360 1.00 65.31 92 GLY A O 1
ATOM 716 N N . THR A 1 93 ? 15.439 -5.165 -25.254 1.00 63.84 93 THR A N 1
ATOM 717 C CA . THR A 1 93 ? 15.554 -6.493 -24.612 1.00 63.84 93 THR A CA 1
ATOM 718 C C . THR A 1 93 ? 16.994 -6.927 -24.320 1.00 63.84 93 THR A C 1
ATOM 720 O O . THR A 1 93 ? 17.215 -8.051 -23.870 1.00 63.84 93 THR A O 1
ATOM 723 N N . GLU A 1 94 ? 17.982 -6.082 -24.617 1.00 74.50 94 GLU A N 1
ATOM 724 C CA . GLU A 1 94 ? 19.390 -6.380 -24.350 1.00 74.50 94 GLU A CA 1
ATOM 725 C C . GLU A 1 94 ? 19.674 -6.248 -22.850 1.00 74.50 94 GLU A C 1
ATOM 727 O O . GLU A 1 94 ? 19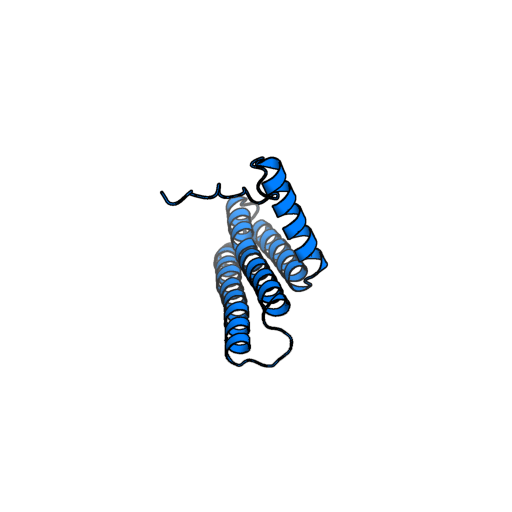.258 -5.292 -22.191 1.00 74.50 94 GLU A O 1
ATOM 732 N N . PHE A 1 95 ? 20.373 -7.232 -22.289 1.00 73.19 95 PHE A N 1
ATOM 733 C CA . PHE A 1 95 ? 20.662 -7.253 -20.862 1.00 73.19 95 PHE A CA 1
ATOM 734 C C . PHE A 1 95 ? 21.624 -6.118 -20.485 1.00 73.19 95 PHE A C 1
ATOM 736 O O . PHE A 1 95 ? 22.758 -6.071 -20.958 1.00 73.19 95 PHE A O 1
ATOM 743 N N . ASN A 1 96 ? 21.185 -5.241 -19.581 1.00 84.06 96 ASN A N 1
ATOM 744 C CA . ASN A 1 96 ? 22.002 -4.180 -19.002 1.00 84.06 96 ASN A CA 1
ATOM 745 C C . ASN A 1 96 ? 21.999 -4.303 -17.468 1.00 84.06 96 ASN A C 1
ATOM 747 O O . ASN A 1 96 ? 20.942 -4.358 -16.833 1.00 84.06 96 ASN A O 1
ATOM 751 N N . GLU A 1 97 ? 23.187 -4.348 -16.865 1.00 89.06 97 GLU A N 1
ATOM 752 C CA . GLU A 1 97 ? 23.348 -4.498 -15.417 1.00 89.06 97 GLU A CA 1
ATOM 753 C C . GLU A 1 97 ? 22.742 -3.319 -14.636 1.00 89.06 97 GLU A C 1
ATOM 755 O O . GLU A 1 97 ? 22.153 -3.523 -13.573 1.00 89.06 97 GLU A O 1
ATOM 760 N N . ASP A 1 98 ? 22.789 -2.105 -15.188 1.00 88.25 98 ASP A N 1
ATOM 761 C CA . ASP A 1 98 ? 22.192 -0.921 -14.564 1.00 88.25 98 ASP A CA 1
ATOM 762 C C . ASP A 1 98 ? 20.659 -0.978 -14.588 1.00 88.25 98 ASP A C 1
ATOM 764 O O . ASP A 1 98 ? 20.001 -0.578 -13.623 1.00 88.25 98 ASP A O 1
ATOM 768 N N . VAL A 1 99 ? 20.072 -1.556 -15.644 1.00 88.94 99 VAL A N 1
ATOM 769 C CA . VAL A 1 99 ? 18.623 -1.810 -15.716 1.00 88.94 99 VAL A CA 1
ATOM 770 C C . VAL A 1 99 ? 18.209 -2.803 -14.642 1.00 88.94 99 VAL A C 1
ATOM 772 O O . VAL A 1 99 ? 17.223 -2.574 -13.941 1.00 88.94 99 VAL A O 1
ATOM 775 N N . LYS A 1 100 ? 18.983 -3.880 -14.471 1.00 89.94 100 LYS A N 1
ATOM 776 C CA . LYS A 1 100 ? 18.729 -4.865 -13.419 1.00 89.94 100 LYS A CA 1
ATOM 777 C C . LYS A 1 100 ? 18.771 -4.217 -12.033 1.00 89.94 100 LYS A C 1
ATOM 779 O O . LYS A 1 100 ? 17.807 -4.344 -11.288 1.00 89.94 100 LYS A O 1
ATOM 784 N N . ARG A 1 101 ? 19.831 -3.462 -11.716 1.00 91.75 101 ARG A N 1
ATOM 785 C CA . ARG A 1 101 ? 19.947 -2.737 -10.436 1.00 91.75 101 ARG A CA 1
ATOM 786 C C . ARG A 1 101 ? 18.778 -1.779 -10.211 1.00 91.75 101 ARG A C 1
ATOM 788 O O . ARG A 1 101 ? 18.259 -1.706 -9.103 1.00 91.75 101 ARG A O 1
ATOM 795 N N . THR A 1 102 ? 18.338 -1.083 -11.257 1.00 91.56 102 THR A N 1
ATOM 796 C CA . THR A 1 102 ? 17.171 -0.193 -11.181 1.00 91.56 102 THR A CA 1
ATOM 797 C C . THR A 1 102 ? 15.902 -0.963 -10.809 1.00 91.56 102 THR A C 1
ATOM 799 O O . THR A 1 102 ? 15.217 -0.568 -9.869 1.00 91.56 102 THR A O 1
ATOM 802 N N . LYS A 1 103 ? 15.611 -2.086 -11.480 1.00 91.62 103 LYS A N 1
ATOM 803 C CA . LYS A 1 103 ? 14.450 -2.938 -11.161 1.00 91.62 103 LYS A CA 1
ATOM 804 C C . LYS A 1 103 ? 14.526 -3.510 -9.740 1.00 91.62 103 LYS A C 1
ATOM 806 O O . LYS A 1 103 ? 13.544 -3.455 -9.004 1.00 91.62 103 LYS A O 1
ATOM 811 N N . ASP A 1 104 ? 15.708 -3.957 -9.314 1.00 94.44 104 ASP A N 1
ATOM 812 C CA . ASP A 1 104 ? 15.929 -4.467 -7.955 1.00 94.44 104 ASP A CA 1
ATOM 813 C C . ASP A 1 104 ? 15.641 -3.388 -6.889 1.00 94.44 104 ASP A C 1
ATOM 815 O O . ASP A 1 10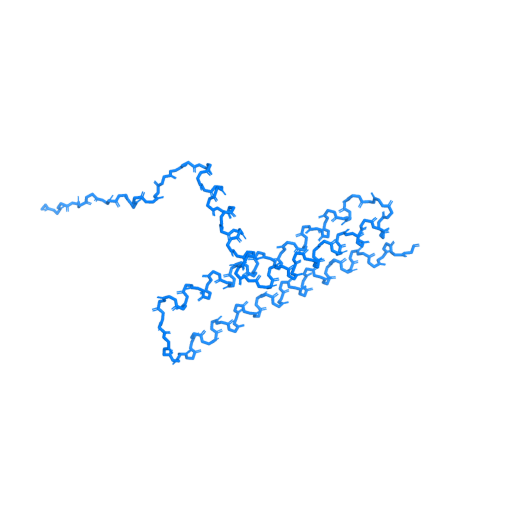4 ? 15.016 -3.669 -5.866 1.00 94.44 104 ASP A O 1
ATOM 819 N N . MET A 1 105 ? 16.033 -2.130 -7.132 1.00 95.06 105 MET A N 1
ATOM 820 C CA . MET A 1 105 ? 15.738 -1.005 -6.232 1.00 95.06 105 MET A CA 1
ATOM 821 C C . MET A 1 105 ? 14.246 -0.646 -6.184 1.00 95.06 105 MET A C 1
ATOM 823 O O . MET A 1 105 ? 13.738 -0.271 -5.121 1.00 95.06 105 MET A O 1
ATOM 827 N N . LEU A 1 106 ? 13.532 -0.754 -7.308 1.00 93.81 106 LEU A N 1
ATOM 828 C CA . LEU A 1 106 ? 12.089 -0.517 -7.340 1.00 93.81 106 LEU A CA 1
ATOM 829 C C . LEU A 1 106 ? 11.332 -1.594 -6.552 1.00 93.81 106 LEU A C 1
ATOM 831 O O . LEU A 1 106 ? 10.536 -1.263 -5.674 1.00 93.81 106 LEU A O 1
ATOM 835 N N . SER A 1 107 ? 11.680 -2.865 -6.755 1.00 93.31 107 SER A N 1
ATOM 836 C CA . SER A 1 107 ? 11.146 -3.983 -5.970 1.00 93.31 107 SER A CA 1
ATOM 837 C C . SER A 1 107 ? 11.480 -3.856 -4.473 1.00 93.31 107 SER A C 1
ATOM 839 O O . SER A 1 107 ? 10.616 -4.042 -3.612 1.00 93.31 107 SER A O 1
ATOM 841 N N . ALA A 1 108 ? 12.703 -3.436 -4.126 1.00 96.12 108 ALA A N 1
ATOM 842 C CA . ALA A 1 108 ? 13.082 -3.168 -2.736 1.00 96.12 108 ALA A CA 1
ATOM 843 C C . ALA A 1 108 ? 12.245 -2.040 -2.102 1.00 96.12 108 ALA A C 1
ATOM 845 O O . ALA A 1 108 ? 11.926 -2.097 -0.912 1.00 96.12 108 ALA A O 1
ATOM 846 N N . SER A 1 109 ? 11.852 -1.034 -2.888 1.00 96.56 109 SER A N 1
ATOM 847 C CA . SER A 1 109 ? 10.976 0.050 -2.425 1.00 96.56 109 SER A CA 1
ATOM 848 C C . SER A 1 109 ? 9.583 -0.470 -2.056 1.00 96.56 109 SER A C 1
ATOM 850 O O . SER A 1 109 ? 9.056 -0.095 -1.007 1.00 96.56 109 SER A O 1
ATOM 852 N N . VAL A 1 110 ? 9.018 -1.376 -2.861 1.00 94.12 110 VAL A N 1
ATOM 853 C CA . VAL A 1 110 ? 7.742 -2.056 -2.567 1.00 94.12 110 VAL A CA 1
ATOM 854 C C . VAL A 1 110 ? 7.855 -2.859 -1.271 1.00 94.12 110 VAL A C 1
ATOM 856 O O . VAL A 1 110 ? 7.024 -2.718 -0.373 1.00 94.12 110 VAL A O 1
ATOM 859 N N . LEU A 1 111 ? 8.928 -3.644 -1.118 1.00 94.00 111 LEU A N 1
ATOM 860 C CA . LEU A 1 111 ? 9.169 -4.428 0.095 1.00 94.00 111 LEU A CA 1
ATOM 861 C C . LEU A 1 111 ? 9.203 -3.545 1.351 1.00 94.00 111 LEU A C 1
ATOM 863 O O . LEU A 1 111 ? 8.564 -3.864 2.355 1.00 94.00 111 LEU A O 1
ATOM 867 N N . LEU A 1 112 ? 9.922 -2.422 1.302 1.00 97.12 112 LEU A N 1
ATOM 868 C CA . LEU A 1 112 ? 9.982 -1.480 2.420 1.00 97.12 112 LEU A CA 1
ATOM 869 C C . LEU A 1 112 ? 8.613 -0.854 2.714 1.00 97.12 112 LEU A C 1
ATOM 871 O O . LEU A 1 112 ? 8.245 -0.721 3.883 1.00 97.12 112 LEU A O 1
ATOM 875 N N . ALA A 1 113 ? 7.837 -0.517 1.682 1.00 95.75 113 ALA A N 1
ATOM 876 C CA . ALA A 1 113 ? 6.485 0.010 1.837 1.00 95.75 113 ALA A CA 1
ATOM 877 C C . ALA A 1 113 ? 5.555 -0.990 2.544 1.00 95.75 113 ALA A C 1
ATOM 879 O O . ALA A 1 113 ? 4.823 -0.600 3.456 1.00 95.75 113 ALA A O 1
ATOM 880 N N . LEU A 1 114 ? 5.636 -2.278 2.188 1.00 93.19 114 LEU A N 1
ATOM 881 C CA . LEU A 1 114 ? 4.894 -3.357 2.845 1.00 93.19 114 LEU A CA 1
ATOM 882 C C . LEU A 1 114 ? 5.287 -3.500 4.319 1.00 93.19 114 LEU A C 1
ATOM 884 O O . LEU A 1 114 ? 4.413 -3.544 5.184 1.00 93.19 114 LEU A O 1
ATOM 888 N N . VAL A 1 115 ? 6.590 -3.526 4.624 1.00 96.06 115 VAL A N 1
ATOM 889 C CA . VAL A 1 115 ? 7.088 -3.653 6.005 1.00 96.06 115 VAL A CA 1
ATOM 890 C C . VAL A 1 115 ? 6.616 -2.488 6.871 1.00 96.06 115 VAL A C 1
ATOM 892 O O . VAL A 1 115 ? 6.102 -2.707 7.968 1.00 96.06 115 VAL A O 1
ATOM 895 N N . VAL A 1 116 ? 6.753 -1.255 6.381 1.00 96.19 116 VAL A N 1
ATOM 896 C CA . VAL A 1 116 ? 6.334 -0.059 7.122 1.00 96.19 116 VAL A CA 1
ATOM 897 C C . VAL A 1 116 ? 4.8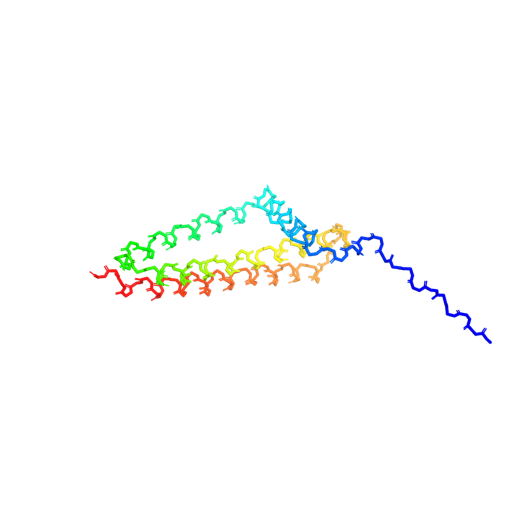21 -0.045 7.312 1.00 96.19 116 VAL A C 1
ATOM 899 O O . VAL A 1 116 ? 4.348 0.138 8.432 1.00 96.19 116 VAL A O 1
ATOM 902 N N . SER A 1 117 ? 4.058 -0.260 6.240 1.00 95.88 117 SER A N 1
ATOM 903 C CA . SER A 1 117 ? 2.598 -0.193 6.266 1.00 95.88 117 SER A CA 1
ATOM 904 C C . SER A 1 117 ? 1.988 -1.274 7.155 1.00 95.88 117 SER A C 1
ATOM 906 O O . SER A 1 117 ? 1.263 -0.966 8.105 1.00 95.88 117 SER A O 1
ATOM 908 N N . TYR A 1 118 ? 2.314 -2.541 6.897 1.00 93.06 118 TYR A N 1
ATOM 909 C CA . TYR A 1 118 ? 1.721 -3.659 7.626 1.00 93.06 118 TYR A CA 1
ATOM 910 C C . TYR A 1 118 ? 2.295 -3.779 9.035 1.00 93.06 118 TYR A C 1
ATOM 912 O O . TYR A 1 118 ? 1.546 -4.074 9.964 1.00 93.06 118 TYR A O 1
ATOM 920 N N . GLY A 1 119 ? 3.578 -3.461 9.235 1.00 95.38 119 GLY A N 1
ATOM 921 C CA . GLY A 1 119 ? 4.167 -3.360 10.568 1.00 95.38 119 GLY A CA 1
ATOM 922 C C . GLY A 1 119 ? 3.470 -2.302 11.426 1.00 95.38 119 GLY A C 1
ATOM 923 O O . GLY A 1 119 ? 3.069 -2.591 12.554 1.00 95.38 119 GLY A O 1
ATOM 924 N N . ALA A 1 120 ? 3.243 -1.102 10.880 1.00 96.25 120 ALA A N 1
ATOM 925 C CA . ALA A 1 120 ? 2.514 -0.043 11.577 1.00 96.25 120 ALA A CA 1
ATOM 926 C C . ALA A 1 120 ? 1.041 -0.412 11.820 1.00 96.25 120 ALA A C 1
ATOM 928 O O . ALA A 1 120 ? 0.528 -0.182 12.914 1.00 96.25 120 ALA A O 1
ATOM 929 N N . ALA A 1 121 ? 0.363 -1.023 10.843 1.00 94.88 121 ALA A N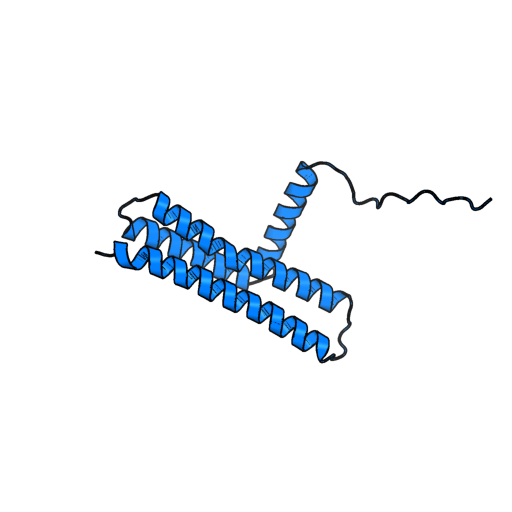 1
ATOM 930 C CA . ALA A 1 121 ? -1.017 -1.477 10.999 1.00 94.88 121 ALA A CA 1
ATOM 931 C C . ALA A 1 121 ? -1.150 -2.521 12.119 1.00 94.88 121 ALA A C 1
ATOM 933 O O . ALA A 1 121 ? -2.001 -2.377 12.995 1.00 94.88 121 ALA A O 1
ATOM 934 N N . VAL A 1 122 ? -0.275 -3.531 12.148 1.00 93.88 122 VAL A N 1
ATOM 935 C CA . VAL A 1 122 ? -0.250 -4.542 13.216 1.00 93.88 122 VAL A CA 1
ATOM 936 C C . VAL A 1 122 ? 0.037 -3.896 14.571 1.00 93.88 122 VAL A C 1
ATOM 938 O O . VAL A 1 122 ? -0.660 -4.197 15.537 1.00 93.88 122 VAL A O 1
ATOM 941 N N . ALA A 1 123 ? 0.996 -2.969 14.650 1.00 95.12 123 ALA A N 1
ATOM 942 C CA . ALA A 1 123 ? 1.308 -2.250 15.885 1.00 95.12 123 ALA A CA 1
ATOM 943 C C . ALA A 1 123 ? 0.126 -1.411 16.409 1.00 95.12 123 ALA A C 1
ATOM 945 O O . ALA A 1 123 ? -0.036 -1.276 17.620 1.00 95.12 123 ALA A O 1
ATOM 946 N N . LEU A 1 124 ? -0.716 -0.877 15.518 1.00 94.69 124 LEU A N 1
ATOM 947 C CA . LEU A 1 124 ? -1.940 -0.160 15.887 1.00 94.69 124 LEU A CA 1
ATOM 948 C C . LEU A 1 124 ? -3.071 -1.104 16.316 1.00 94.69 124 LEU A C 1
ATOM 950 O O . LEU A 1 124 ? -3.820 -0.783 17.235 1.00 94.69 124 LEU A O 1
ATOM 954 N N . ILE A 1 125 ? -3.213 -2.262 15.672 1.00 93.25 125 ILE A N 1
ATOM 955 C CA . ILE A 1 125 ? -4.297 -3.215 15.954 1.00 93.25 125 ILE A CA 1
ATOM 956 C C . ILE A 1 125 ? -4.017 -4.020 17.231 1.00 93.25 125 ILE A C 1
ATOM 958 O O . ILE A 1 125 ? -4.918 -4.196 18.049 1.00 93.25 125 ILE A O 1
ATOM 962 N N . ALA A 1 126 ? -2.781 -4.488 17.432 1.00 93.31 126 ALA A N 1
ATOM 963 C CA . ALA A 1 126 ? -2.429 -5.437 18.492 1.00 93.31 126 ALA A CA 1
ATOM 964 C C . ALA A 1 126 ? -2.815 -4.992 19.923 1.00 93.31 126 ALA A C 1
ATOM 966 O O . ALA A 1 126 ? -3.335 -5.823 20.671 1.00 93.31 126 ALA A O 1
ATOM 967 N N . PRO A 1 127 ? -2.646 -3.717 20.331 1.00 92.62 127 PRO A N 1
ATOM 968 C CA . PRO A 1 127 ? -3.056 -3.258 21.661 1.00 92.62 127 PRO A CA 1
ATOM 969 C C . PRO A 1 127 ? -4.572 -3.281 21.885 1.00 92.62 127 PRO A C 1
ATOM 971 O O . PRO A 1 127 ? -5.018 -3.408 23.023 1.00 92.62 127 PRO A O 1
ATOM 974 N N . ASN A 1 128 ? -5.359 -3.173 20.812 1.00 90.25 128 ASN A N 1
ATOM 975 C CA . ASN A 1 128 ? -6.821 -3.114 20.859 1.00 90.25 128 ASN A CA 1
ATOM 976 C C . ASN A 1 128 ? -7.470 -4.509 20.878 1.00 90.25 128 ASN A C 1
ATOM 978 O O . ASN A 1 128 ? -8.682 -4.625 20.999 1.00 90.25 128 ASN A O 1
ATOM 982 N N . TRP A 1 129 ? -6.677 -5.580 20.782 1.00 83.81 129 TRP A N 1
ATOM 983 C CA . TRP A 1 129 ? -7.177 -6.957 20.688 1.00 83.81 129 TRP A CA 1
ATOM 984 C C . TRP A 1 129 ? -7.681 -7.549 22.022 1.00 83.81 129 TRP A C 1
ATOM 986 O O . TRP A 1 129 ? -8.229 -8.650 22.040 1.00 83.81 129 TRP A O 1
ATOM 996 N N . ARG A 1 130 ? -7.479 -6.853 23.146 1.00 75.12 130 ARG A N 1
ATOM 997 C CA . ARG A 1 130 ? -7.991 -7.245 24.472 1.00 75.12 130 ARG A CA 1
ATOM 998 C C . ARG A 1 130 ? -9.390 -6.695 24.693 1.00 75.12 130 ARG A C 1
ATOM 1000 O O . ARG A 1 130 ? -10.273 -7.443 25.155 1.00 75.12 130 ARG A O 1
#

Radius of gyration: 20.44 Å; chains: 1; bounding box: 40×48×60 Å

pLDDT: mean 83.67, std 13.29, range [38.5, 97.12]

Foldseek 3Di:
DDDDDPPPDDPPPDPDPVVVVVVVVVLVVVCVVPDPVLVVLVVVLVVLLVLQCVLQVNPPVLSVLLNVLSCQLVVLVSVLVVVVVVCPVPVDPDDDPVSVVVNVVSVVSSVVSCCRSVVVSCVSRVVSND

Secondary structure (DSSP, 8-state):
----------TT----HHHHHHHHHHHHHHHHHH-HHHHHHHHHHHHHHHHHHHHTTT-HHHHHHHHHHHHHHHHHHHHHHHHHHHHHHHS-SS--HHHHHHHHHHHHHHHHHHHHHHHHHHHHHGGGG-

Sequence (130 aa):
MIGSEPITKCRWKSDSLARKFVNSLNGLRTAFFMETAIARESACAVVLTCLALYAGRGDFWLAFRVFLLSLVPMVIELINTSLELLIDSHVGTEFNEDVKRTKDMLSASVLLALVVSYGAAVALIAPNWR